Protein AF-Q2TUH4-F1 (afdb_monomer_lite)

Structure (mmCIF, N/CA/C/O backbone):
data_AF-Q2TUH4-F1
#
_entry.id   AF-Q2TUH4-F1
#
loop_
_atom_site.group_PDB
_atom_site.id
_atom_site.type_symbol
_atom_site.label_atom_id
_atom_site.label_alt_id
_atom_site.label_comp_id
_atom_site.label_asym_id
_atom_site.label_entity_id
_atom_site.label_seq_id
_atom_site.pdbx_PDB_ins_code
_atom_site.Cartn_x
_atom_site.Cartn_y
_atom_site.Cartn_z
_atom_site.occupancy
_atom_site.B_iso_or_equiv
_atom_site.auth_seq_id
_atom_site.auth_comp_id
_atom_site.auth_asym_id
_atom_site.auth_atom_id
_atom_site.pdbx_PDB_model_num
ATOM 1 N N . MET A 1 1 ? -32.940 25.289 27.396 1.00 46.47 1 MET A N 1
ATOM 2 C CA . MET A 1 1 ? -31.466 25.202 27.294 1.00 46.47 1 MET A CA 1
ATOM 3 C C . MET A 1 1 ? -31.009 23.850 27.856 1.00 46.47 1 MET A C 1
ATOM 5 O O . MET A 1 1 ? -30.312 23.806 28.854 1.00 46.47 1 MET A O 1
ATOM 9 N N . VAL A 1 2 ? -31.480 22.744 27.261 1.00 51.81 2 VAL A N 1
ATOM 10 C CA . VAL A 1 2 ? -31.250 21.355 27.740 1.00 51.81 2 VAL A CA 1
ATOM 11 C C . VAL A 1 2 ? -30.584 20.485 26.654 1.00 51.81 2 VAL A C 1
ATOM 13 O O . VAL A 1 2 ? -30.118 19.388 26.911 1.00 51.81 2 VAL A O 1
ATOM 16 N N . SER A 1 3 ? -30.412 20.995 25.434 1.00 54.53 3 SER A N 1
ATOM 17 C CA . SER A 1 3 ? -30.095 20.166 24.266 1.00 54.53 3 SER A CA 1
ATOM 18 C C . SER A 1 3 ? -28.619 19.793 24.069 1.00 54.53 3 SER A C 1
ATOM 20 O O . SER A 1 3 ? -28.345 18.866 23.321 1.00 54.53 3 SER A O 1
ATOM 22 N N . VAL A 1 4 ? -27.658 20.474 24.704 1.00 55.69 4 VAL A N 1
ATOM 23 C CA . VAL A 1 4 ? -26.215 20.223 24.466 1.00 55.69 4 VAL A CA 1
ATOM 24 C C . VAL A 1 4 ? -25.602 19.308 25.531 1.00 55.69 4 VAL A C 1
ATOM 26 O O . VAL A 1 4 ? -24.721 18.505 25.233 1.00 55.69 4 VAL A O 1
ATOM 29 N N . PHE A 1 5 ? -26.090 19.390 26.771 1.00 50.88 5 PHE A N 1
ATOM 30 C CA . PHE A 1 5 ? -25.539 18.627 27.893 1.00 50.88 5 PHE A CA 1
ATOM 31 C C . PHE A 1 5 ? -26.015 17.165 27.889 1.00 50.88 5 PHE A C 1
ATOM 33 O O . PHE A 1 5 ? -25.224 16.264 28.157 1.00 50.88 5 PHE A O 1
ATOM 40 N N . GLU A 1 6 ? -27.266 16.910 27.488 1.00 53.41 6 GLU A N 1
ATOM 41 C CA . GLU A 1 6 ? -27.785 15.544 27.312 1.00 53.41 6 GLU A CA 1
ATOM 42 C C . GLU A 1 6 ? -27.193 14.846 26.080 1.00 53.41 6 GLU A C 1
ATOM 44 O O . GLU A 1 6 ? -26.881 13.658 26.148 1.00 53.41 6 GLU A O 1
ATOM 49 N N . LEU A 1 7 ? -26.926 15.586 24.992 1.00 56.06 7 LEU A N 1
ATOM 50 C CA . LEU A 1 7 ? -26.197 15.057 23.833 1.00 56.06 7 LEU A CA 1
ATOM 51 C C . LEU A 1 7 ? -24.772 14.635 24.222 1.00 56.06 7 LEU A C 1
ATOM 53 O O . LEU A 1 7 ? -24.323 13.559 23.847 1.00 56.06 7 LEU A O 1
ATOM 57 N N . SER A 1 8 ? -24.071 15.459 25.007 1.00 59.41 8 SER A N 1
ATOM 58 C CA . SER A 1 8 ? -22.719 15.154 25.494 1.00 59.41 8 SER A CA 1
ATOM 59 C C . SER A 1 8 ? -22.697 13.940 26.436 1.00 59.41 8 SER A C 1
ATOM 61 O O . SER A 1 8 ? -21.800 13.105 26.348 1.00 59.41 8 SER A O 1
ATOM 63 N N . SER A 1 9 ? -23.718 13.795 27.288 1.00 61.66 9 SER A N 1
ATOM 64 C CA . SER A 1 9 ? -23.879 12.655 28.203 1.00 61.66 9 SER A CA 1
ATOM 65 C C . SER A 1 9 ? -24.157 11.334 27.470 1.00 61.66 9 SER A C 1
ATOM 67 O O . SER A 1 9 ? -23.583 10.305 27.816 1.00 61.66 9 SER A O 1
ATOM 69 N N . ALA A 1 10 ? -24.986 11.357 26.420 1.00 66.19 10 ALA A N 1
ATOM 70 C CA . ALA A 1 10 ? -25.318 10.164 25.637 1.00 66.19 10 ALA A CA 1
ATOM 71 C C . ALA A 1 10 ? -24.219 9.774 24.629 1.00 66.19 10 ALA A C 1
ATOM 73 O O . ALA A 1 10 ? -23.988 8.592 24.383 1.00 66.19 10 ALA A O 1
ATOM 74 N N . ILE A 1 11 ? -23.525 10.758 24.049 1.00 70.75 11 ILE A N 1
ATOM 75 C CA . ILE A 1 11 ? -22.513 10.543 23.002 1.00 70.75 11 ILE A CA 1
ATOM 76 C C . ILE A 1 11 ? -21.108 10.357 23.605 1.00 70.75 11 ILE A C 1
ATOM 78 O O . ILE A 1 11 ? -20.274 9.669 23.021 1.00 70.75 11 ILE A O 1
ATOM 82 N N . GLY A 1 12 ? -20.832 10.915 24.788 1.00 74.88 12 GLY A N 1
ATOM 83 C CA . GLY A 1 12 ? -19.536 10.820 25.471 1.00 74.88 12 GLY A CA 1
ATOM 84 C C . GLY A 1 12 ? -19.026 9.384 25.680 1.00 74.88 12 GLY A C 1
ATOM 85 O O . GLY A 1 12 ? -17.891 9.099 25.286 1.00 74.88 12 GLY A O 1
ATOM 86 N N . PRO A 1 13 ? -19.842 8.455 26.216 1.00 77.06 13 PRO A N 1
ATOM 87 C CA . PRO A 1 13 ? -19.472 7.046 26.355 1.00 77.06 13 PRO A CA 1
ATOM 88 C C . PRO A 1 13 ? -19.192 6.381 25.002 1.00 77.06 13 PRO A C 1
ATOM 90 O O . PRO A 1 13 ? -18.220 5.644 24.861 1.00 77.06 13 PRO A O 1
ATOM 93 N N . LEU A 1 14 ? -19.991 6.711 23.984 1.00 72.50 14 LEU A N 1
ATOM 94 C CA . LEU A 1 14 ? -19.878 6.168 22.629 1.00 72.50 14 LEU A CA 1
ATOM 95 C C . LEU A 1 14 ? -18.571 6.619 21.951 1.00 72.50 14 LEU A C 1
ATOM 97 O O . LEU A 1 14 ? -17.851 5.806 21.372 1.00 72.50 14 LEU A O 1
ATOM 101 N N . ILE A 1 15 ? -18.194 7.892 22.113 1.00 74.88 15 ILE A N 1
ATOM 102 C CA . ILE A 1 15 ? -16.901 8.428 21.658 1.00 74.88 15 ILE A CA 1
ATOM 103 C C . ILE A 1 15 ? -15.736 7.737 22.375 1.00 74.88 15 ILE A C 1
ATOM 105 O O . ILE A 1 15 ? -14.700 7.476 21.760 1.00 74.88 15 ILE A O 1
ATOM 109 N N . GLN A 1 16 ? -15.873 7.453 23.671 1.00 75.25 16 GLN A N 1
ATOM 110 C CA . GLN A 1 16 ? -14.809 6.830 24.453 1.00 75.25 16 GLN A CA 1
ATOM 111 C C . GLN A 1 16 ? -14.599 5.357 24.079 1.00 75.25 16 GLN A C 1
ATOM 113 O O . GLN A 1 16 ? -13.446 4.941 23.934 1.00 75.25 16 GLN A O 1
ATOM 118 N N . MET A 1 17 ? -15.682 4.613 23.827 1.00 70.94 17 MET A N 1
ATOM 119 C CA . MET A 1 17 ? -15.624 3.246 23.295 1.00 70.94 17 MET A CA 1
ATOM 120 C C . MET A 1 17 ? -14.990 3.225 21.899 1.00 70.94 17 MET A C 1
ATOM 122 O O . MET A 1 17 ? -14.003 2.521 21.688 1.00 70.94 17 MET A O 1
ATOM 126 N N . MET A 1 18 ? -15.443 4.095 20.986 1.00 71.69 18 MET A N 1
ATOM 127 C CA . MET A 1 18 ? -14.832 4.239 19.658 1.00 71.69 18 MET A CA 1
ATOM 128 C C . MET A 1 18 ? -13.339 4.581 19.729 1.00 71.69 18 MET A C 1
ATOM 130 O O . MET A 1 18 ? -12.550 4.040 18.961 1.00 71.69 18 MET A O 1
ATOM 134 N N . LYS A 1 19 ? -12.916 5.467 20.642 1.00 74.19 19 LYS A N 1
ATOM 135 C CA . LYS A 1 19 ? -11.497 5.828 20.792 1.00 74.19 19 LYS A CA 1
ATOM 136 C C . LYS A 1 19 ? -10.640 4.660 21.263 1.00 74.19 19 LYS A C 1
ATOM 138 O O . LYS A 1 19 ? -9.558 4.469 20.719 1.00 74.19 19 LYS A O 1
ATOM 143 N N . GLN A 1 20 ? -11.075 3.916 22.278 1.00 72.81 20 GLN A N 1
ATOM 144 C CA . GLN A 1 20 ? -10.293 2.790 22.801 1.00 72.81 20 GLN A CA 1
ATOM 145 C C . GLN A 1 20 ? -10.109 1.701 21.748 1.00 72.81 20 GLN A C 1
ATOM 147 O O . GLN A 1 20 ? -8.998 1.214 21.548 1.00 72.81 20 GLN A O 1
ATOM 152 N N . MET A 1 21 ? -11.183 1.399 21.035 1.00 70.69 21 MET A N 1
ATOM 153 C CA . MET A 1 21 ? -11.227 0.432 19.953 1.00 70.69 21 MET A CA 1
ATOM 154 C C . MET A 1 21 ? -10.359 0.857 18.757 1.00 70.69 21 MET A C 1
ATOM 156 O O . MET A 1 21 ? -9.500 0.109 18.291 1.00 70.69 21 MET A O 1
ATOM 160 N N . LEU A 1 22 ? -10.483 2.114 18.319 1.00 72.25 22 LEU A N 1
ATOM 161 C CA . LEU A 1 22 ? -9.681 2.655 17.221 1.00 72.25 22 LEU A CA 1
ATOM 162 C C . LEU A 1 22 ? -8.190 2.689 17.591 1.00 72.25 22 LEU A C 1
ATOM 164 O O . LEU A 1 22 ? -7.335 2.288 16.810 1.00 72.25 22 LEU A O 1
ATOM 168 N N . ILE A 1 23 ? -7.842 3.098 18.809 1.00 73.88 23 ILE A N 1
ATOM 169 C CA . ILE A 1 23 ? -6.435 3.161 19.220 1.00 73.88 23 ILE A CA 1
ATOM 170 C C . ILE A 1 23 ? -5.835 1.764 19.393 1.00 73.88 23 ILE A C 1
ATOM 172 O O . ILE A 1 23 ? -4.669 1.576 19.068 1.00 73.88 23 ILE A O 1
ATOM 176 N N . LYS A 1 24 ? -6.573 0.778 19.901 1.00 75.69 24 LYS A N 1
ATOM 177 C CA . LYS A 1 24 ? -6.014 -0.549 20.190 1.00 75.69 24 LYS A CA 1
ATOM 178 C C . LYS A 1 24 ? -5.944 -1.436 18.947 1.00 75.69 24 LYS A C 1
ATOM 180 O O . LYS A 1 24 ? -4.892 -2.026 18.689 1.00 75.69 24 LYS A O 1
ATOM 185 N N . ASP A 1 25 ? -7.026 -1.504 18.179 1.00 74.88 25 ASP A N 1
ATOM 186 C CA . ASP A 1 25 ? -7.155 -2.486 17.102 1.00 74.88 25 ASP A CA 1
ATOM 187 C C . ASP A 1 25 ? -6.751 -1.899 15.753 1.00 74.88 25 ASP A C 1
ATOM 189 O O . ASP A 1 25 ? -6.002 -2.531 15.004 1.00 74.88 25 ASP A O 1
ATOM 193 N N . VAL A 1 26 ? -7.123 -0.643 15.476 1.00 78.50 26 VAL A N 1
ATOM 194 C CA . VAL A 1 26 ? -6.752 0.001 14.206 1.00 78.50 26 VAL A CA 1
ATOM 195 C C . VAL A 1 26 ? -5.260 0.320 14.158 1.00 78.50 26 VAL A C 1
ATOM 197 O O . VAL A 1 26 ? -4.674 0.203 13.091 1.00 78.50 26 VAL A O 1
ATOM 200 N N . THR A 1 27 ? -4.589 0.644 15.270 1.00 80.00 27 THR A N 1
ATOM 201 C CA . THR A 1 27 ? -3.134 0.924 15.230 1.00 80.00 27 THR A CA 1
ATOM 202 C C . THR A 1 27 ? -2.300 -0.322 14.942 1.00 80.00 27 THR A C 1
ATOM 204 O O . THR A 1 27 ? -1.421 -0.288 14.080 1.00 80.00 27 THR A O 1
ATOM 207 N N . ARG A 1 28 ? -2.590 -1.445 15.612 1.00 80.50 28 ARG A N 1
ATOM 208 C CA . ARG A 1 28 ? -1.924 -2.733 15.354 1.00 80.50 28 ARG A CA 1
ATOM 209 C C . ARG A 1 28 ? -2.139 -3.176 13.916 1.00 80.50 28 ARG A C 1
ATOM 211 O O . ARG A 1 28 ? -1.216 -3.658 13.267 1.00 80.50 28 ARG A O 1
ATOM 218 N N . PHE A 1 29 ? -3.344 -2.962 13.411 1.00 79.56 29 PHE A N 1
ATOM 219 C CA . PHE A 1 29 ? -3.680 -3.284 12.042 1.00 79.56 29 PHE A CA 1
ATOM 220 C C . PHE A 1 29 ? -3.030 -2.345 11.022 1.00 79.56 29 PHE A C 1
ATOM 222 O O . PHE A 1 29 ? -2.510 -2.807 10.011 1.00 79.56 29 PHE A O 1
ATOM 229 N N . ALA A 1 30 ? -2.986 -1.043 11.302 1.00 82.00 30 ALA A N 1
ATOM 230 C CA . ALA A 1 30 ? -2.303 -0.066 10.463 1.00 82.00 30 ALA A CA 1
ATOM 231 C C . ALA A 1 30 ? -0.820 -0.425 10.300 1.00 82.00 30 ALA A C 1
ATOM 233 O O . ALA A 1 30 ? -0.292 -0.333 9.196 1.00 82.00 30 ALA A O 1
ATOM 234 N N . LEU A 1 31 ? -0.164 -0.915 11.358 1.00 84.69 31 LEU A N 1
ATOM 235 C CA . LEU A 1 31 ? 1.207 -1.424 11.267 1.00 84.69 31 LEU A CA 1
ATOM 236 C C . LEU A 1 31 ? 1.322 -2.630 10.324 1.00 84.69 31 LEU A C 1
ATOM 238 O O . LEU A 1 31 ? 2.242 -2.672 9.512 1.00 84.69 31 LEU A O 1
ATOM 242 N N . LEU A 1 32 ? 0.388 -3.585 10.383 1.00 86.06 32 LEU A N 1
ATOM 243 C CA . LEU A 1 32 ? 0.379 -4.731 9.463 1.00 86.06 32 LEU A CA 1
ATOM 244 C C . LEU A 1 32 ? 0.184 -4.290 8.008 1.00 86.06 32 LEU A C 1
ATOM 246 O O . LEU A 1 32 ? 0.911 -4.748 7.128 1.00 86.06 32 LEU A O 1
ATOM 250 N N . VAL A 1 33 ? -0.749 -3.368 7.762 1.00 83.81 33 VAL A N 1
ATOM 251 C CA . VAL A 1 33 ? -0.982 -2.797 6.429 1.00 83.81 33 VAL A CA 1
ATOM 252 C C . VAL A 1 33 ? 0.264 -2.079 5.919 1.00 83.81 33 VAL A C 1
ATOM 254 O O . VAL A 1 33 ? 0.639 -2.274 4.769 1.00 83.81 33 VAL A O 1
ATOM 257 N N . LEU A 1 34 ? 0.951 -1.308 6.766 1.00 86.44 34 LEU A N 1
ATOM 258 C CA . LEU A 1 34 ? 2.200 -0.638 6.399 1.00 86.44 34 LEU A CA 1
ATOM 259 C C . LEU A 1 34 ? 3.303 -1.629 6.025 1.00 86.44 34 LEU A C 1
ATOM 261 O O . LEU A 1 34 ? 3.964 -1.436 5.009 1.00 86.44 34 LEU A O 1
ATOM 265 N N . VAL A 1 35 ? 3.489 -2.701 6.802 1.00 89.06 35 VAL A N 1
ATOM 266 C CA . VAL A 1 35 ? 4.482 -3.748 6.497 1.00 89.06 35 VAL A CA 1
ATOM 267 C C . VAL A 1 35 ? 4.179 -4.414 5.156 1.00 89.06 35 VAL A C 1
ATOM 269 O O . VAL A 1 35 ? 5.090 -4.657 4.367 1.00 89.06 35 VAL A O 1
ATOM 272 N N . ILE A 1 36 ? 2.904 -4.669 4.871 1.00 87.56 36 ILE A N 1
ATOM 273 C CA . ILE A 1 36 ? 2.468 -5.266 3.608 1.00 87.56 36 ILE A CA 1
ATOM 274 C C . ILE A 1 36 ? 2.680 -4.294 2.454 1.00 87.56 36 ILE A C 1
ATOM 276 O O . ILE A 1 36 ? 3.317 -4.662 1.475 1.00 87.56 36 ILE A O 1
ATOM 280 N N . LEU A 1 37 ? 2.234 -3.044 2.573 1.00 87.06 37 LEU A N 1
ATOM 281 C CA . LEU A 1 37 ? 2.454 -2.023 1.547 1.00 87.06 37 LEU A CA 1
ATOM 282 C C . LEU A 1 37 ? 3.939 -1.840 1.240 1.00 87.06 37 LEU A C 1
ATOM 284 O O . LEU A 1 37 ? 4.309 -1.779 0.072 1.00 87.06 37 LEU A O 1
ATOM 288 N N . LEU A 1 38 ? 4.792 -1.806 2.265 1.00 89.00 38 LEU A N 1
ATOM 289 C CA . LEU A 1 38 ? 6.240 -1.740 2.091 1.00 89.00 38 LEU A CA 1
ATOM 290 C C . LEU A 1 38 ? 6.775 -2.980 1.373 1.00 89.00 38 LEU A C 1
ATOM 292 O O . LEU A 1 38 ? 7.467 -2.843 0.371 1.00 89.00 38 LEU A O 1
ATOM 296 N N . GLY A 1 39 ? 6.433 -4.181 1.842 1.00 88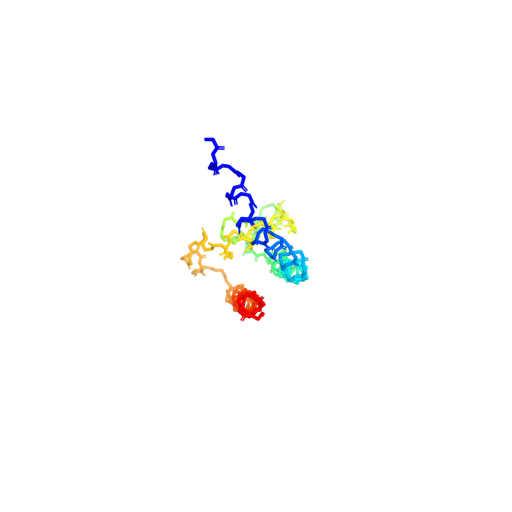.88 39 GLY A N 1
ATOM 297 C CA . GLY A 1 39 ? 6.909 -5.429 1.243 1.00 88.88 39 GLY A CA 1
ATOM 298 C C . GLY A 1 39 ? 6.486 -5.586 -0.218 1.00 88.88 39 GLY A C 1
ATOM 299 O O . GLY A 1 39 ? 7.299 -5.957 -1.064 1.00 88.88 39 GLY A O 1
ATOM 300 N N . PHE A 1 40 ? 5.236 -5.245 -0.535 1.00 86.81 40 PHE A N 1
ATOM 301 C CA . PHE A 1 40 ? 4.737 -5.276 -1.906 1.00 86.81 40 PHE A CA 1
ATOM 302 C C . PHE A 1 40 ? 5.322 -4.151 -2.764 1.00 86.81 40 PHE A C 1
ATOM 304 O O . PHE A 1 40 ? 5.621 -4.403 -3.927 1.00 86.81 40 PHE A O 1
ATOM 311 N N . SER A 1 41 ? 5.550 -2.954 -2.211 1.00 85.56 41 SER A N 1
ATOM 312 C CA . SER A 1 41 ? 6.210 -1.856 -2.933 1.00 85.56 41 SER A CA 1
ATOM 313 C C . SER A 1 41 ? 7.645 -2.228 -3.311 1.00 85.56 41 SER A C 1
ATOM 315 O O . SER A 1 41 ? 7.995 -2.154 -4.484 1.00 85.56 41 SER A O 1
ATOM 317 N N . VAL A 1 42 ? 8.435 -2.754 -2.362 1.00 86.62 42 VAL A N 1
ATOM 318 C CA . VAL A 1 42 ? 9.798 -3.257 -2.627 1.00 86.62 42 VAL A CA 1
ATOM 319 C C . VAL A 1 42 ? 9.776 -4.379 -3.668 1.00 86.62 42 VAL A C 1
ATOM 321 O O . VAL A 1 42 ? 10.603 -4.400 -4.575 1.00 86.62 42 VAL A O 1
ATOM 324 N N . GLY A 1 43 ? 8.834 -5.322 -3.557 1.00 83.50 43 GLY A N 1
ATOM 325 C CA . GLY A 1 43 ? 8.717 -6.433 -4.504 1.00 83.50 43 GLY A CA 1
ATOM 326 C C . GLY A 1 43 ? 8.386 -5.975 -5.926 1.00 83.50 43 GLY A C 1
ATOM 327 O O . GLY A 1 43 ? 8.953 -6.493 -6.887 1.00 83.50 43 GLY A O 1
ATOM 328 N N . MET A 1 44 ? 7.506 -4.982 -6.062 1.00 78.50 44 MET A N 1
ATOM 329 C CA . MET A 1 44 ? 7.158 -4.380 -7.350 1.00 78.50 44 MET A CA 1
ATOM 330 C C . MET A 1 44 ? 8.324 -3.569 -7.916 1.00 78.50 44 MET A C 1
ATOM 332 O O . MET A 1 44 ? 8.661 -3.736 -9.086 1.00 78.50 44 MET A O 1
ATOM 336 N N . GLU A 1 45 ? 8.989 -2.759 -7.091 1.00 78.31 45 GLU A N 1
ATOM 337 C CA . GLU A 1 45 ? 10.187 -2.013 -7.481 1.00 78.31 45 GLU A CA 1
ATOM 338 C C . G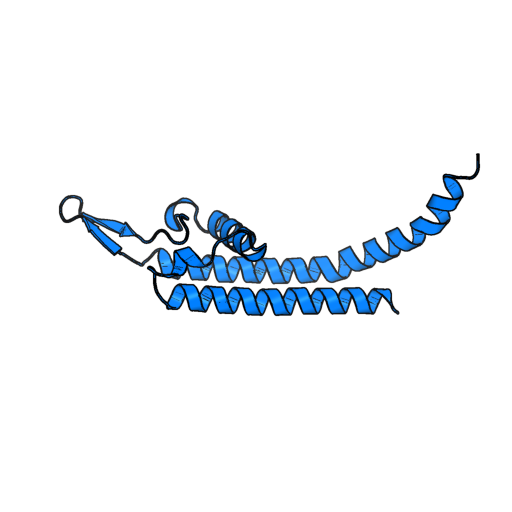LU A 1 45 ? 11.265 -2.967 -8.009 1.00 78.31 45 GLU A C 1
ATOM 340 O O . GLU A 1 45 ? 11.706 -2.810 -9.143 1.00 78.31 45 GLU A O 1
ATOM 345 N N . ALA A 1 46 ? 11.584 -4.042 -7.282 1.00 79.75 46 ALA A N 1
ATOM 346 C CA . ALA A 1 46 ? 12.536 -5.056 -7.738 1.00 79.75 46 ALA A CA 1
ATOM 347 C C . ALA A 1 46 ? 12.106 -5.732 -9.056 1.00 79.75 46 ALA A C 1
ATOM 349 O O . ALA A 1 46 ? 12.931 -5.974 -9.938 1.00 79.75 46 ALA A O 1
ATOM 350 N N . LEU A 1 47 ? 10.809 -6.013 -9.227 1.00 76.88 47 LEU A N 1
ATOM 351 C CA . LEU A 1 47 ? 10.286 -6.672 -10.426 1.00 76.88 47 LEU A CA 1
ATOM 352 C C . LEU A 1 47 ? 10.374 -5.789 -11.682 1.00 76.88 47 LEU A C 1
ATOM 354 O O . LEU A 1 47 ? 10.571 -6.316 -12.783 1.00 76.88 47 LEU A O 1
ATOM 358 N N . PHE A 1 48 ? 10.201 -4.472 -11.533 1.00 71.81 48 PHE A N 1
ATOM 359 C CA . PHE A 1 48 ? 10.146 -3.520 -12.648 1.00 71.81 48 PHE A CA 1
ATOM 360 C C . PHE A 1 48 ? 11.454 -2.750 -12.879 1.00 71.81 48 PHE A C 1
ATOM 362 O O . PHE A 1 48 ? 11.727 -2.371 -14.018 1.00 71.81 48 PHE A O 1
ATOM 369 N N . GLN A 1 49 ? 12.301 -2.576 -11.862 1.00 68.38 49 GLN A N 1
ATOM 370 C CA . GLN A 1 49 ? 13.578 -1.854 -11.959 1.00 68.38 49 GLN A CA 1
ATOM 371 C C . GLN A 1 49 ? 14.586 -2.549 -12.891 1.00 68.38 49 GLN A C 1
ATOM 373 O O . GLN A 1 49 ? 15.368 -1.876 -13.578 1.00 68.38 49 GLN A O 1
ATOM 378 N N . GLU A 1 50 ? 14.554 -3.883 -12.934 1.00 63.84 50 GLU A N 1
ATOM 379 C CA . GLU A 1 50 ? 15.438 -4.718 -13.761 1.00 63.84 50 GLU A CA 1
ATOM 380 C C . GLU A 1 50 ? 14.846 -5.064 -15.134 1.00 63.84 50 GLU A C 1
ATOM 382 O O . GLU A 1 50 ? 15.542 -5.568 -16.018 1.00 63.84 50 GLU A O 1
ATOM 387 N N . ALA A 1 51 ? 13.559 -4.796 -15.346 1.00 65.12 51 ALA A N 1
ATOM 388 C CA . ALA A 1 51 ? 12.882 -5.176 -16.570 1.00 65.12 51 ALA A CA 1
ATOM 389 C C . ALA A 1 51 ? 13.161 -4.127 -17.668 1.00 65.12 51 ALA A C 1
ATOM 391 O O . ALA A 1 51 ? 12.683 -2.994 -17.623 1.00 65.12 51 ALA A O 1
ATOM 392 N N . CYS A 1 52 ? 13.954 -4.507 -18.671 1.00 65.38 52 CYS A N 1
ATOM 393 C CA . CYS A 1 52 ? 14.175 -3.711 -19.879 1.00 65.38 52 CYS A CA 1
ATOM 394 C C . CYS A 1 52 ? 13.151 -4.104 -20.951 1.00 65.38 52 CYS A C 1
ATOM 396 O O . CYS A 1 52 ? 13.035 -5.294 -21.248 1.00 65.38 52 CYS A O 1
ATOM 398 N N . ILE A 1 53 ? 12.386 -3.151 -21.498 1.00 66.12 53 ILE A N 1
ATOM 399 C CA . ILE A 1 53 ? 11.461 -3.416 -22.619 1.00 66.12 53 ILE A CA 1
ATOM 400 C C . ILE A 1 53 ? 12.240 -3.383 -23.923 1.00 66.12 53 ILE A C 1
ATOM 402 O O . ILE A 1 53 ? 12.198 -4.318 -24.715 1.00 66.12 53 ILE A O 1
ATOM 406 N N . GLU A 1 54 ? 12.937 -2.276 -24.132 1.00 65.12 54 GLU A N 1
ATOM 407 C CA . GLU A 1 54 ? 13.571 -1.948 -25.392 1.00 65.12 54 GLU A CA 1
ATOM 408 C C . GLU A 1 54 ? 14.883 -1.249 -25.071 1.00 65.12 54 GLU A C 1
ATOM 410 O O . GLU A 1 54 ? 14.989 -0.527 -24.080 1.00 65.12 54 GLU A O 1
ATOM 415 N N . ARG A 1 55 ? 15.920 -1.519 -25.854 1.00 68.44 55 ARG A N 1
ATOM 416 C CA . ARG A 1 55 ? 17.203 -0.845 -25.705 1.00 68.44 55 ARG A CA 1
ATOM 417 C C . ARG A 1 55 ? 17.392 -0.012 -26.948 1.00 68.44 55 ARG A C 1
ATOM 419 O O . ARG A 1 55 ? 17.486 -0.582 -28.033 1.00 68.44 55 ARG A O 1
ATOM 426 N N . ASP A 1 56 ? 17.408 1.305 -26.787 1.00 73.88 56 ASP A N 1
ATOM 427 C CA . ASP A 1 56 ? 17.651 2.202 -27.904 1.00 73.88 56 ASP A CA 1
ATOM 428 C C . ASP A 1 56 ? 19.044 1.872 -28.475 1.00 73.88 56 ASP A C 1
ATOM 430 O O . ASP A 1 56 ? 20.043 1.937 -27.747 1.00 73.88 56 ASP A O 1
ATOM 434 N N . PRO A 1 57 ? 19.137 1.465 -29.752 1.00 70.94 57 PRO A N 1
ATOM 435 C CA . PRO A 1 57 ? 20.399 1.052 -30.358 1.00 70.94 57 PRO A CA 1
ATOM 436 C C . PRO A 1 57 ? 21.403 2.207 -30.492 1.00 70.94 57 PRO A C 1
ATOM 438 O O . PRO A 1 57 ? 22.585 1.964 -30.731 1.00 70.94 57 PRO A O 1
ATOM 441 N N . THR A 1 58 ? 20.952 3.452 -30.336 1.00 75.94 58 THR A N 1
ATOM 442 C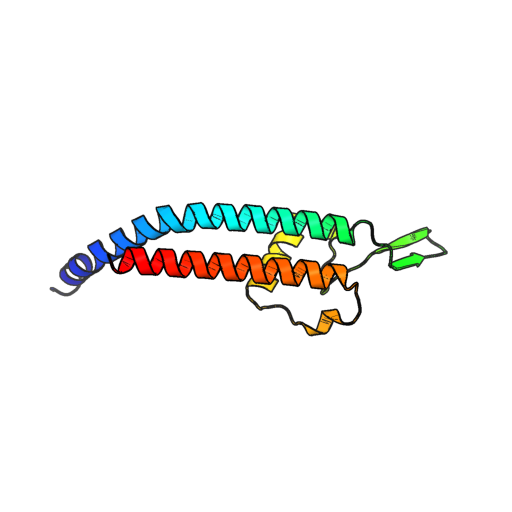 CA . THR A 1 58 ? 21.726 4.677 -30.560 1.00 75.94 58 THR A CA 1
ATOM 443 C C . THR A 1 58 ? 22.278 5.258 -29.263 1.00 75.94 58 THR A C 1
ATOM 445 O O . THR A 1 58 ? 23.446 5.638 -29.207 1.00 75.94 58 THR A O 1
ATOM 448 N N . THR A 1 59 ? 21.463 5.314 -28.208 1.00 76.50 59 THR A N 1
ATOM 449 C CA . THR A 1 59 ? 21.867 5.853 -26.895 1.00 76.50 59 THR A CA 1
ATOM 450 C C . THR A 1 59 ? 22.261 4.758 -25.906 1.00 76.50 59 THR A C 1
ATOM 452 O O . THR A 1 59 ? 22.813 5.045 -24.845 1.00 76.50 59 THR A O 1
ATOM 455 N N . ASN A 1 60 ? 22.021 3.487 -26.256 1.00 71.00 60 ASN A N 1
ATOM 456 C CA . ASN A 1 60 ? 22.184 2.327 -25.381 1.00 71.00 60 ASN A CA 1
ATOM 457 C C . ASN A 1 60 ? 21.320 2.411 -24.105 1.00 71.00 60 ASN A C 1
ATOM 459 O O . ASN A 1 60 ? 21.534 1.643 -23.156 1.00 71.00 60 ASN A O 1
ATOM 463 N N . GLU A 1 61 ? 20.353 3.335 -24.089 1.00 74.56 61 GLU A N 1
ATOM 464 C CA . GLU A 1 61 ? 19.418 3.550 -22.999 1.00 74.56 61 GLU A CA 1
ATOM 465 C C . GLU A 1 61 ? 18.352 2.464 -23.028 1.00 74.56 61 GLU A C 1
ATOM 467 O O . GLU A 1 61 ? 17.811 2.091 -24.067 1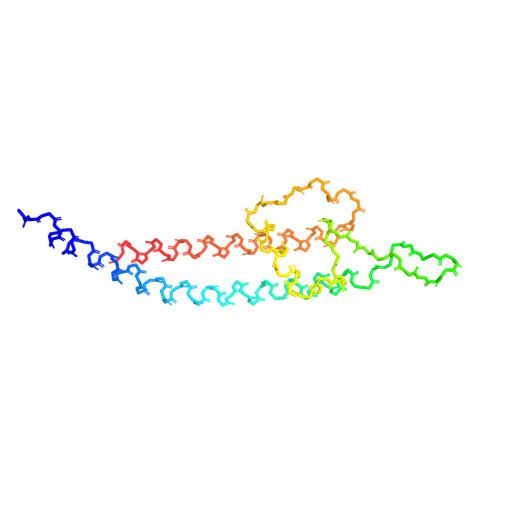.00 74.56 61 GLU A O 1
ATOM 472 N N . CYS A 1 62 ? 18.082 1.917 -21.854 1.00 68.81 62 CYS A N 1
ATOM 473 C CA . CYS A 1 62 ? 17.055 0.917 -21.672 1.00 68.81 62 CYS A CA 1
ATOM 474 C C . CYS A 1 62 ? 15.732 1.624 -21.364 1.00 68.81 62 CYS A C 1
ATOM 476 O O . CYS A 1 62 ? 15.583 2.220 -20.294 1.00 68.81 62 CYS A O 1
ATOM 478 N N . THR A 1 63 ? 14.766 1.539 -22.274 1.00 65.12 63 THR A N 1
ATOM 479 C CA . THR A 1 63 ? 13.375 1.912 -22.030 1.00 65.12 63 THR A CA 1
ATOM 480 C C . THR A 1 63 ? 12.775 0.859 -21.105 1.00 65.12 63 THR A C 1
ATOM 482 O O . THR A 1 63 ? 12.499 -0.279 -21.495 1.00 65.12 63 THR A O 1
ATOM 485 N N . LYS A 1 64 ? 12.646 1.212 -19.829 1.00 66.06 64 LYS A N 1
ATOM 486 C CA . LYS A 1 64 ? 12.136 0.320 -18.783 1.00 66.06 64 LYS A CA 1
ATOM 487 C C . LYS A 1 64 ? 10.624 0.426 -18.642 1.00 66.06 64 LYS A C 1
ATOM 489 O O . LYS A 1 64 ? 9.991 1.359 -19.136 1.00 66.06 64 LYS A O 1
ATOM 494 N N . TYR A 1 65 ? 10.025 -0.570 -17.995 1.00 60.72 65 TYR A N 1
ATOM 495 C CA . TYR A 1 65 ? 8.574 -0.664 -17.883 1.00 60.72 65 TYR A CA 1
ATOM 496 C C . TYR A 1 65 ? 7.997 0.430 -16.985 1.00 60.72 65 TYR A C 1
ATOM 498 O O . TYR A 1 65 ? 8.230 0.453 -15.784 1.00 60.72 65 TYR A O 1
ATOM 506 N N . THR A 1 66 ? 7.128 1.254 -17.563 1.00 60.53 66 THR A N 1
ATOM 507 C CA . THR A 1 66 ? 6.059 1.931 -16.828 1.00 60.53 66 THR A CA 1
ATOM 508 C C . THR A 1 66 ? 4.882 0.963 -16.701 1.00 60.53 66 THR A C 1
ATOM 510 O O . THR A 1 66 ? 4.480 0.350 -17.699 1.00 60.53 66 THR A O 1
ATOM 513 N N . SER A 1 67 ? 4.344 0.762 -15.500 1.00 60.62 67 SER A N 1
ATOM 514 C CA . SER A 1 67 ? 3.110 -0.012 -15.313 1.00 60.62 67 SER A CA 1
ATOM 515 C C . SER A 1 67 ? 2.024 0.923 -14.791 1.00 60.62 67 SER A C 1
ATOM 517 O O . SER A 1 67 ? 2.301 1.748 -13.930 1.00 60.62 67 SER A O 1
ATOM 519 N N . TRP A 1 68 ? 0.813 0.857 -15.358 1.00 62.03 68 TRP A N 1
ATOM 520 C CA . TRP A 1 68 ? -0.307 1.758 -15.015 1.00 62.03 68 TRP A CA 1
ATOM 521 C C . TRP A 1 68 ? 0.040 3.260 -15.071 1.00 62.03 68 TRP A C 1
ATOM 523 O O . TRP A 1 68 ? -0.412 4.045 -14.242 1.00 62.03 68 TRP A O 1
ATOM 533 N N . GLY A 1 69 ? 0.903 3.661 -16.013 1.00 61.59 69 GLY A N 1
ATOM 534 C CA . GLY A 1 69 ? 1.386 5.045 -16.125 1.00 61.59 69 GLY A CA 1
ATOM 535 C C . GLY A 1 69 ? 2.331 5.492 -15.001 1.00 61.59 69 GLY A C 1
ATOM 536 O O . GLY A 1 69 ? 2.785 6.632 -15.025 1.00 61.59 69 GLY A O 1
ATOM 537 N N . TYR A 1 70 ? 2.653 4.603 -14.059 1.00 67.19 70 TYR A N 1
ATOM 538 C CA . TYR A 1 70 ? 3.574 4.846 -12.959 1.00 67.19 70 TYR A CA 1
ATOM 539 C C . TYR A 1 70 ? 4.998 4.422 -13.347 1.00 67.19 70 TYR A C 1
ATOM 541 O O . TYR A 1 70 ? 5.229 3.326 -13.879 1.00 67.19 70 TYR A O 1
ATOM 549 N N . ASP A 1 71 ? 5.955 5.318 -13.111 1.00 70.44 71 ASP A N 1
ATOM 550 C CA . ASP A 1 71 ? 7.373 5.097 -13.377 1.00 70.44 71 ASP A CA 1
ATOM 551 C C . ASP A 1 71 ? 8.059 4.673 -12.073 1.00 70.44 71 ASP A C 1
ATOM 553 O O . ASP A 1 71 ? 8.534 5.499 -11.290 1.00 70.44 71 ASP A O 1
ATOM 557 N N . TRP A 1 72 ? 8.121 3.354 -11.856 1.00 67.81 72 TRP A N 1
ATOM 558 C CA . TRP A 1 72 ? 8.729 2.743 -10.668 1.00 67.81 72 TRP A CA 1
ATOM 559 C C . TRP A 1 72 ? 10.188 3.152 -10.437 1.00 67.81 72 TRP A C 1
ATOM 561 O O . TRP A 1 72 ? 10.677 3.007 -9.322 1.00 67.81 72 TRP A O 1
ATOM 571 N N . GLN A 1 73 ? 10.878 3.692 -11.447 1.00 63.88 73 GLN A N 1
ATOM 572 C CA . GLN A 1 73 ? 12.246 4.180 -11.304 1.00 63.88 73 GLN A CA 1
ATOM 573 C C . GLN A 1 73 ? 12.315 5.640 -10.831 1.00 63.88 73 GLN A C 1
ATOM 575 O O . GLN A 1 73 ? 13.258 6.000 -10.128 1.00 63.88 73 GLN A O 1
ATOM 580 N N . LYS A 1 74 ? 11.367 6.495 -11.234 1.00 67.56 74 LYS A N 1
ATOM 581 C CA . LYS A 1 74 ? 11.385 7.929 -10.880 1.00 67.56 74 LYS A CA 1
ATOM 582 C C . LYS A 1 74 ? 10.759 8.208 -9.530 1.00 67.56 74 LYS A C 1
ATOM 584 O O . LYS A 1 74 ? 11.280 9.011 -8.763 1.00 67.56 74 LYS A O 1
ATOM 589 N N . ASP A 1 75 ? 9.653 7.539 -9.266 1.00 70.69 75 ASP A N 1
ATOM 590 C CA . ASP A 1 75 ? 8.834 7.801 -8.092 1.00 70.69 75 ASP A CA 1
ATOM 591 C C . ASP A 1 75 ? 9.266 6.918 -6.894 1.00 70.69 75 ASP A C 1
ATOM 593 O O . ASP A 1 75 ? 8.952 7.212 -5.734 1.00 70.69 75 ASP A O 1
ATOM 597 N N . GLY A 1 76 ? 10.069 5.878 -7.171 1.00 72.88 76 GLY A N 1
ATOM 598 C CA . GLY A 1 76 ? 10.745 5.028 -6.192 1.00 72.88 76 GLY A CA 1
ATOM 599 C C . GLY A 1 76 ? 9.794 4.312 -5.231 1.00 72.88 76 GLY A C 1
ATOM 600 O O . GLY A 1 76 ? 8.595 4.162 -5.486 1.00 72.88 76 GLY A O 1
ATOM 601 N N . LEU A 1 77 ? 10.330 3.891 -4.084 1.00 77.88 77 LEU A N 1
ATOM 602 C CA . LEU A 1 77 ? 9.582 3.137 -3.077 1.00 77.88 77 LEU A CA 1
ATOM 603 C C . LEU A 1 77 ? 8.350 3.883 -2.540 1.00 77.88 77 LEU A C 1
ATOM 605 O O . LEU A 1 77 ? 7.290 3.283 -2.342 1.00 77.88 77 LEU A O 1
ATOM 609 N N . VAL A 1 78 ? 8.491 5.188 -2.281 1.00 78.56 78 VAL A N 1
ATOM 610 C CA . VAL A 1 78 ? 7.430 6.014 -1.681 1.00 78.56 78 VAL A CA 1
ATOM 611 C C . VAL A 1 78 ? 6.275 6.189 -2.656 1.00 78.56 78 VAL A C 1
ATOM 613 O O . VAL A 1 78 ? 5.122 6.019 -2.259 1.00 78.56 78 VAL A O 1
ATOM 616 N N . GLY A 1 79 ? 6.562 6.464 -3.928 1.00 77.50 79 GLY A N 1
ATOM 617 C CA . GLY A 1 79 ? 5.515 6.494 -4.938 1.00 77.50 79 GLY A CA 1
ATOM 618 C C . GLY A 1 79 ? 4.885 5.112 -5.153 1.00 77.50 79 GLY A C 1
ATOM 619 O O . GLY A 1 79 ? 3.692 5.011 -5.412 1.00 77.50 79 GLY A O 1
ATOM 620 N N . GLY A 1 80 ? 5.649 4.027 -4.977 1.00 78.56 80 GLY A N 1
ATOM 621 C CA . GLY A 1 80 ? 5.142 2.668 -5.144 1.00 78.56 80 GLY A CA 1
ATOM 622 C C . GLY A 1 80 ? 4.109 2.335 -4.073 1.00 78.56 80 GLY A C 1
ATOM 623 O O . GLY A 1 80 ? 3.066 1.745 -4.353 1.00 78.56 80 GLY A O 1
ATOM 624 N N . MET A 1 81 ? 4.346 2.810 -2.847 1.00 80.12 81 MET A N 1
ATOM 625 C CA . MET A 1 81 ? 3.383 2.715 -1.754 1.00 80.12 81 MET A CA 1
ATOM 626 C C . MET A 1 81 ? 2.120 3.530 -2.032 1.00 80.12 81 MET A C 1
ATOM 628 O O . MET A 1 81 ? 1.019 3.019 -1.829 1.00 80.12 81 MET A O 1
ATOM 632 N N . THR A 1 82 ? 2.248 4.781 -2.489 1.00 80.69 82 THR A N 1
ATOM 633 C CA . THR A 1 82 ? 1.075 5.622 -2.784 1.00 80.69 82 THR A CA 1
ATOM 634 C C . THR A 1 82 ? 0.276 5.069 -3.957 1.00 80.69 82 THR A C 1
ATOM 636 O O . THR A 1 82 ? -0.952 5.083 -3.917 1.00 80.69 82 THR A O 1
ATOM 639 N N . PHE A 1 83 ? 0.952 4.505 -4.955 1.00 79.44 83 PHE A N 1
ATOM 640 C CA . PHE A 1 83 ? 0.339 3.824 -6.082 1.00 79.44 83 PHE A CA 1
ATOM 641 C C . PHE A 1 83 ? -0.428 2.566 -5.645 1.00 79.44 83 PHE A C 1
ATOM 643 O O . PHE A 1 83 ? -1.607 2.420 -5.967 1.00 79.44 83 PHE A O 1
ATOM 650 N N . LEU A 1 84 ? 0.178 1.691 -4.834 1.00 81.12 84 LEU A N 1
ATOM 651 C CA . LEU A 1 84 ? -0.509 0.514 -4.286 1.00 81.12 84 LEU A CA 1
ATOM 652 C C . LEU A 1 84 ? -1.703 0.900 -3.405 1.00 81.12 84 LEU A C 1
ATOM 654 O O . LEU A 1 84 ? -2.750 0.262 -3.488 1.00 81.12 84 LEU A O 1
ATOM 658 N N . GLN A 1 85 ? -1.581 1.968 -2.612 1.00 82.62 85 GLN A N 1
ATOM 659 C CA . GLN A 1 85 ? -2.688 2.524 -1.831 1.00 82.62 85 GLN A CA 1
ATOM 660 C C . GLN A 1 85 ? -3.815 3.031 -2.744 1.00 82.62 85 GLN A C 1
ATOM 662 O O . GLN A 1 85 ? -4.986 2.751 -2.494 1.00 82.62 85 GLN A O 1
ATOM 667 N N . TYR A 1 86 ? -3.473 3.757 -3.812 1.00 81.88 86 TYR A N 1
ATOM 668 C CA . TYR A 1 86 ? -4.427 4.280 -4.788 1.00 81.88 86 TYR A CA 1
ATOM 669 C C . TYR A 1 86 ? -5.206 3.152 -5.474 1.00 81.88 86 TYR A C 1
ATOM 671 O O . TYR A 1 86 ? -6.431 3.230 -5.595 1.00 81.88 86 TYR A O 1
ATOM 679 N N . ILE A 1 87 ? -4.522 2.064 -5.843 1.00 78.38 87 ILE A N 1
ATOM 680 C CA . ILE A 1 87 ? -5.185 0.880 -6.389 1.00 78.38 87 ILE A CA 1
ATOM 681 C C . ILE A 1 87 ? -6.023 0.160 -5.325 1.00 78.38 87 ILE A C 1
ATOM 683 O O . ILE A 1 87 ? -7.134 -0.268 -5.626 1.00 78.38 87 ILE A O 1
ATOM 687 N N . ALA A 1 88 ? -5.529 0.014 -4.090 1.00 78.31 88 ALA A N 1
ATOM 688 C CA . ALA A 1 88 ? -6.259 -0.657 -3.010 1.00 78.31 88 ALA A CA 1
ATOM 689 C C . ALA A 1 88 ? -7.604 0.024 -2.695 1.00 78.31 88 ALA A C 1
ATOM 691 O O . ALA A 1 88 ? -8.550 -0.643 -2.287 1.00 78.31 88 ALA A O 1
ATOM 692 N N . LEU A 1 89 ? -7.704 1.337 -2.927 1.00 80.38 89 LEU A N 1
ATOM 693 C CA . LEU A 1 89 ? -8.943 2.112 -2.810 1.00 80.38 89 LEU A CA 1
ATOM 694 C C . LEU A 1 89 ? -9.897 1.945 -4.008 1.00 80.38 89 LEU A C 1
ATOM 696 O O . LEU A 1 89 ? -10.978 2.527 -4.007 1.00 80.38 89 LEU A O 1
ATOM 700 N N . GLY A 1 90 ? -9.519 1.160 -5.019 1.00 75.75 90 GLY A N 1
ATOM 701 C CA . GLY A 1 90 ? -10.335 0.891 -6.203 1.00 75.75 90 GLY A CA 1
ATOM 702 C C . GLY A 1 90 ? -10.268 1.975 -7.280 1.00 75.75 90 GLY A C 1
ATOM 703 O O . GLY A 1 90 ? -11.073 1.952 -8.204 1.00 75.75 90 GLY A O 1
ATOM 704 N N . ASN A 1 91 ? -9.319 2.914 -7.197 1.00 73.38 91 ASN A N 1
ATOM 705 C CA . ASN A 1 91 ? -9.236 4.041 -8.133 1.00 73.38 91 ASN A CA 1
ATOM 706 C C . ASN A 1 91 ? -8.440 3.745 -9.421 1.00 73.38 91 ASN A C 1
ATOM 708 O O . ASN A 1 91 ? -8.202 4.653 -10.220 1.00 73.38 91 ASN A O 1
ATOM 712 N N . ALA A 1 92 ? -8.014 2.499 -9.644 1.00 68.19 92 ALA A N 1
ATOM 713 C CA . ALA A 1 92 ? -7.265 2.106 -10.837 1.00 68.19 92 ALA A CA 1
ATOM 714 C C . ALA A 1 92 ? -8.083 1.171 -11.734 1.00 68.19 92 ALA A C 1
ATOM 716 O O . ALA A 1 92 ? -8.708 0.223 -11.256 1.00 68.19 92 ALA A O 1
ATOM 717 N N . ASN A 1 93 ? -8.051 1.422 -13.045 1.00 62.28 93 ASN A N 1
ATOM 718 C CA . ASN A 1 93 ? -8.763 0.603 -14.017 1.00 62.28 93 ASN A CA 1
ATOM 719 C C . ASN A 1 93 ? -7.997 -0.700 -14.323 1.00 62.28 93 ASN A C 1
ATOM 721 O O . ASN A 1 93 ? -6.810 -0.651 -14.654 1.00 62.28 93 ASN A O 1
ATOM 725 N N . PRO A 1 94 ? -8.673 -1.866 -14.307 1.00 55.78 94 PRO A N 1
ATOM 726 C CA . PRO A 1 94 ? -8.069 -3.163 -14.602 1.00 55.78 94 PRO A CA 1
ATOM 727 C C . PRO A 1 94 ? -7.715 -3.386 -16.084 1.00 55.78 94 PRO A C 1
ATOM 729 O O . PRO A 1 94 ? -7.228 -4.451 -16.449 1.00 55.78 94 PRO A O 1
ATOM 732 N N . VAL A 1 95 ? -7.950 -2.400 -16.951 1.00 51.25 95 VAL A N 1
ATOM 733 C CA . VAL A 1 95 ? -7.815 -2.535 -18.411 1.00 51.25 95 VAL A CA 1
ATOM 734 C C . VAL A 1 95 ? -6.385 -2.251 -18.898 1.00 51.25 95 VAL A C 1
ATOM 736 O O . VAL A 1 95 ? -5.984 -2.741 -19.946 1.00 51.25 95 VAL A O 1
ATOM 739 N N . ASP A 1 96 ? -5.555 -1.584 -18.087 1.00 55.25 96 ASP A N 1
ATOM 740 C CA . ASP A 1 96 ? -4.126 -1.351 -18.381 1.00 55.25 96 ASP A CA 1
ATOM 741 C C . ASP A 1 96 ? -3.239 -2.599 -18.162 1.00 55.25 96 ASP A C 1
ATOM 743 O O . ASP A 1 96 ? -2.011 -2.546 -18.260 1.00 55.25 96 ASP A O 1
ATOM 747 N N . PHE A 1 97 ? -3.855 -3.740 -17.841 1.00 53.22 97 PHE A N 1
ATOM 748 C CA . PHE A 1 97 ? -3.179 -5.000 -17.531 1.00 53.22 97 PHE A CA 1
ATOM 749 C C . PHE A 1 97 ? -2.795 -5.794 -18.790 1.00 53.22 97 PHE A C 1
ATOM 751 O O . PHE A 1 97 ? -1.920 -6.658 -18.715 1.00 53.22 97 PHE A O 1
ATOM 758 N N . GLU A 1 98 ? -3.414 -5.510 -19.945 1.00 47.69 98 GLU A N 1
ATOM 759 C CA . GLU A 1 98 ? -3.323 -6.356 -21.146 1.00 47.69 98 GLU A CA 1
ATOM 760 C C . GLU A 1 98 ? -1.934 -6.416 -21.799 1.00 47.69 98 GLU A C 1
ATOM 762 O O . GLU A 1 98 ? -1.692 -7.301 -22.618 1.00 47.69 98 GLU A O 1
ATOM 767 N N . GLN A 1 99 ? -0.983 -5.553 -21.424 1.00 50.03 99 GLN A N 1
ATOM 768 C CA . GLN A 1 99 ? 0.293 -5.478 -22.145 1.00 50.03 99 GLN A CA 1
ATOM 769 C C . GLN A 1 99 ? 1.546 -5.842 -21.335 1.00 50.03 99 GLN A C 1
ATOM 771 O O . GLN A 1 99 ? 2.617 -5.977 -21.926 1.00 50.03 99 GLN A O 1
ATOM 776 N N . LYS A 1 100 ? 1.489 -6.018 -20.003 1.00 54.25 100 LYS A N 1
ATOM 777 C CA . LYS A 1 100 ? 2.724 -6.068 -19.186 1.00 54.25 100 LYS A CA 1
ATOM 778 C C . LYS A 1 100 ? 2.712 -7.146 -18.096 1.00 54.25 100 LYS A C 1
ATOM 780 O O . LYS A 1 100 ? 2.258 -6.933 -16.982 1.00 54.25 100 LYS A O 1
ATOM 785 N N . ARG A 1 101 ? 3.321 -8.285 -18.455 1.00 64.88 101 ARG A N 1
ATOM 786 C CA . ARG A 1 101 ? 3.862 -9.372 -17.611 1.00 64.88 101 ARG A CA 1
ATOM 787 C C . ARG A 1 101 ? 2.887 -9.939 -16.561 1.00 64.88 101 ARG A C 1
ATOM 789 O O . ARG A 1 101 ? 2.702 -9.380 -15.485 1.00 64.88 101 ARG A O 1
ATOM 796 N N . VAL A 1 102 ? 2.391 -11.152 -16.831 1.00 70.62 102 VAL A N 1
ATOM 797 C CA . VAL A 1 102 ? 1.543 -11.982 -15.944 1.00 70.62 102 VAL A CA 1
ATOM 798 C C . VAL A 1 102 ? 2.020 -11.985 -14.482 1.00 70.62 102 VAL A C 1
ATOM 800 O O . VAL A 1 102 ? 1.205 -11.954 -13.568 1.00 70.62 102 VAL A O 1
ATOM 803 N N . THR A 1 103 ? 3.335 -11.949 -14.243 1.00 74.88 103 THR A N 1
ATOM 804 C CA . THR A 1 103 ? 3.925 -11.874 -12.898 1.00 74.88 103 THR A CA 1
ATOM 805 C C . THR A 1 103 ? 3.461 -10.657 -12.095 1.00 74.88 103 THR A C 1
ATOM 807 O O . THR A 1 103 ? 3.130 -10.821 -10.927 1.00 74.88 103 THR A O 1
ATOM 810 N N . GLY A 1 104 ? 3.388 -9.462 -12.695 1.00 74.25 104 GLY A N 1
ATOM 811 C CA . GLY A 1 104 ? 2.928 -8.252 -12.001 1.00 74.25 104 GLY A CA 1
ATOM 812 C C . GLY A 1 104 ? 1.438 -8.311 -11.663 1.00 74.25 104 GLY A C 1
ATOM 813 O O . GLY A 1 104 ? 1.027 -7.900 -10.582 1.00 74.25 104 GLY A O 1
ATOM 814 N N . VAL A 1 105 ? 0.641 -8.919 -12.547 1.00 76.25 105 VAL A N 1
ATOM 815 C CA . VAL A 1 105 ? -0.791 -9.164 -12.317 1.00 76.25 105 VAL A CA 1
ATOM 816 C C . VAL A 1 105 ? -1.007 -10.150 -11.171 1.00 76.25 105 VAL A C 1
ATOM 818 O O . VAL A 1 105 ? -1.816 -9.893 -10.285 1.00 76.25 105 VAL A O 1
ATOM 821 N N . ILE A 1 106 ? -0.256 -11.256 -11.148 1.00 81.44 106 ILE A N 1
ATOM 822 C CA . ILE A 1 106 ? -0.299 -12.230 -10.049 1.00 81.44 106 ILE A CA 1
ATOM 823 C C . ILE A 1 106 ? 0.103 -11.557 -8.734 1.00 81.44 106 ILE A C 1
ATOM 825 O O . ILE A 1 106 ? -0.573 -11.737 -7.725 1.00 81.44 106 ILE A O 1
ATOM 829 N N . PHE A 1 107 ? 1.169 -10.754 -8.746 1.00 82.50 107 PHE A N 1
ATOM 830 C CA . PHE A 1 107 ? 1.646 -10.048 -7.558 1.00 82.50 107 PHE A CA 1
ATOM 831 C C . PHE A 1 107 ? 0.580 -9.095 -7.004 1.00 82.50 107 PHE A C 1
ATOM 833 O O . PHE A 1 107 ? 0.300 -9.098 -5.805 1.00 82.50 107 PHE A O 1
ATOM 840 N N . TYR A 1 108 ? -0.086 -8.354 -7.894 1.00 79.81 108 TYR A N 1
ATOM 841 C CA . TYR A 1 108 ? -1.220 -7.506 -7.550 1.00 79.81 108 TYR A CA 1
ATOM 842 C C . TYR A 1 108 ? -2.417 -8.298 -7.003 1.00 79.81 108 TYR A C 1
ATOM 844 O O . TYR A 1 108 ? -2.998 -7.903 -5.996 1.00 79.81 108 TYR A O 1
ATOM 852 N N . LEU A 1 109 ? -2.783 -9.428 -7.614 1.00 84.38 109 LEU A N 1
ATOM 853 C CA . LEU A 1 109 ? -3.890 -10.256 -7.124 1.00 84.38 109 LEU A CA 1
ATOM 854 C C . LEU A 1 109 ? -3.621 -10.783 -5.713 1.00 84.38 109 LEU A C 1
ATOM 856 O O . LEU A 1 109 ? -4.513 -10.750 -4.868 1.00 84.38 109 LEU A O 1
ATOM 860 N N . ILE A 1 110 ? -2.391 -11.222 -5.435 1.00 88.06 110 ILE A N 1
ATOM 861 C CA . ILE A 1 110 ? -1.993 -11.650 -4.090 1.00 88.06 110 ILE A CA 1
ATOM 862 C C . ILE A 1 110 ? -2.117 -10.475 -3.115 1.00 88.06 110 ILE A C 1
ATOM 864 O O . ILE A 1 110 ? -2.720 -10.633 -2.055 1.00 88.06 110 ILE A O 1
ATOM 868 N N . PHE A 1 111 ? -1.609 -9.295 -3.483 1.00 86.69 111 PHE A N 1
ATOM 869 C CA . PHE A 1 111 ? -1.752 -8.081 -2.677 1.00 86.69 111 PHE A CA 1
ATOM 870 C C . PHE A 1 111 ? -3.223 -7.767 -2.372 1.00 86.69 111 PHE A C 1
ATOM 872 O O . PHE A 1 111 ? -3.580 -7.551 -1.212 1.00 86.69 111 PHE A O 1
ATOM 879 N N . ALA A 1 112 ? -4.084 -7.785 -3.390 1.00 84.44 112 ALA A N 1
ATOM 880 C CA . ALA A 1 112 ? -5.505 -7.486 -3.265 1.00 84.44 112 ALA A CA 1
ATOM 881 C C . ALA A 1 112 ? -6.227 -8.491 -2.356 1.00 84.44 112 ALA A C 1
ATOM 883 O O . ALA A 1 112 ? -6.971 -8.082 -1.468 1.00 84.44 112 ALA A O 1
ATOM 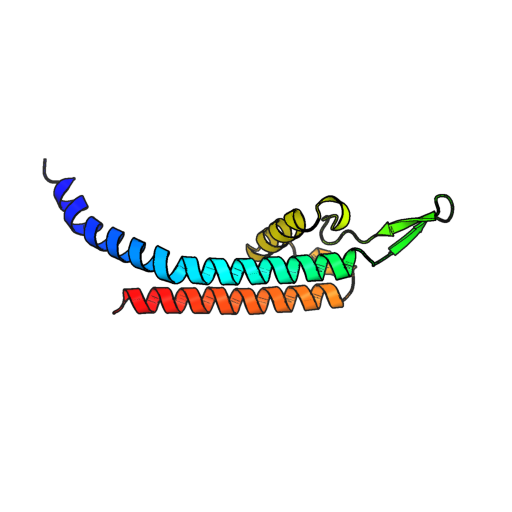884 N N . ILE A 1 113 ? -5.969 -9.794 -2.519 1.00 89.06 113 ILE A N 1
ATOM 885 C CA . ILE A 1 113 ? -6.562 -10.849 -1.684 1.00 89.06 113 ILE A CA 1
ATOM 886 C C . ILE A 1 113 ? -6.106 -10.707 -0.230 1.00 89.06 113 ILE A C 1
ATOM 888 O O . ILE A 1 113 ? -6.936 -10.704 0.676 1.00 89.06 113 ILE A O 1
ATOM 892 N N . VAL A 1 114 ? -4.799 -10.557 0.007 1.00 88.50 114 VAL A N 1
ATOM 893 C CA . VAL A 1 114 ? -4.241 -10.414 1.361 1.00 88.50 114 VAL A CA 1
ATOM 894 C C . VAL A 1 114 ? -4.796 -9.166 2.045 1.00 88.50 114 VAL A C 1
ATOM 896 O O . VAL A 1 114 ? -5.227 -9.235 3.196 1.00 88.50 114 VAL A O 1
ATOM 899 N N . THR A 1 115 ? -4.845 -8.043 1.329 1.00 85.12 115 THR A N 1
ATOM 900 C CA . THR A 1 115 ? -5.366 -6.773 1.851 1.00 85.12 115 THR A CA 1
ATOM 901 C C . THR A 1 115 ? -6.864 -6.865 2.133 1.00 85.12 115 THR A C 1
ATOM 903 O O . THR A 1 115 ? -7.308 -6.410 3.183 1.00 85.12 115 THR A O 1
ATOM 906 N N . ALA A 1 116 ? -7.643 -7.514 1.263 1.00 86.00 116 ALA A N 1
ATOM 907 C CA . ALA A 1 116 ? -9.070 -7.739 1.482 1.00 86.00 116 ALA A CA 1
ATOM 908 C C . ALA A 1 116 ? -9.333 -8.625 2.709 1.00 86.00 116 ALA A C 1
ATOM 910 O O . ALA A 1 116 ? -10.153 -8.261 3.548 1.00 86.00 116 ALA A O 1
ATOM 911 N N . ILE A 1 117 ? -8.610 -9.742 2.860 1.00 88.00 117 ILE A N 1
ATOM 912 C CA . ILE A 1 117 ? -8.722 -10.626 4.034 1.00 88.00 117 ILE A CA 1
ATOM 913 C C . ILE A 1 117 ? -8.384 -9.857 5.311 1.00 88.00 117 ILE A C 1
ATOM 915 O O . ILE A 1 117 ? -9.088 -9.972 6.311 1.00 88.00 117 ILE A O 1
ATOM 919 N N . LEU A 1 118 ? -7.328 -9.047 5.282 1.00 84.81 118 LEU A N 1
ATOM 920 C CA . LEU A 1 118 ? -6.939 -8.229 6.421 1.00 84.81 118 LEU A CA 1
ATOM 921 C C . LEU A 1 118 ? -8.008 -7.201 6.775 1.00 84.81 118 LEU A C 1
ATOM 923 O O . LEU A 1 118 ? -8.426 -7.146 7.929 1.00 84.81 118 LEU A O 1
ATOM 927 N N . LEU A 1 119 ? -8.476 -6.411 5.807 1.00 82.56 119 LEU A N 1
ATOM 928 C CA . LEU A 1 119 ? -9.504 -5.397 6.049 1.00 82.56 119 LEU A CA 1
ATOM 929 C C . LEU A 1 119 ? -10.793 -6.029 6.585 1.00 82.56 119 LEU A C 1
ATOM 931 O O . LEU A 1 119 ? -11.418 -5.477 7.488 1.00 82.56 119 LEU A O 1
ATOM 935 N N . LEU A 1 120 ? -11.151 -7.212 6.085 1.00 85.81 120 LEU A N 1
ATOM 936 C CA . LEU A 1 120 ? -12.312 -7.967 6.544 1.00 85.81 120 LEU A CA 1
ATOM 937 C C . LEU A 1 120 ? -12.110 -8.486 7.976 1.00 85.81 120 LEU A C 1
ATOM 939 O O . LEU A 1 120 ? -12.997 -8.328 8.812 1.00 85.81 120 LEU A O 1
ATOM 943 N N . ASN A 1 121 ? -10.927 -9.015 8.299 1.00 86.19 121 ASN A N 1
ATOM 944 C CA . ASN A 1 121 ? -10.588 -9.442 9.659 1.00 86.19 121 ASN A CA 1
ATOM 945 C C . ASN A 1 121 ? -10.620 -8.275 10.653 1.00 86.19 121 ASN A C 1
ATOM 947 O O . ASN A 1 121 ? -11.123 -8.438 11.763 1.00 86.19 121 ASN A O 1
ATOM 951 N N . LEU A 1 122 ? -10.133 -7.094 10.257 1.00 80.88 122 LEU A N 1
ATOM 952 C CA . LEU A 1 122 ? -10.247 -5.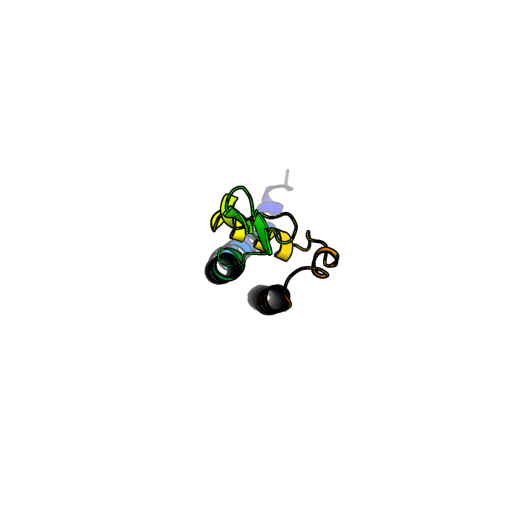887 11.073 1.00 80.88 122 LEU A CA 1
ATOM 953 C C . LEU A 1 122 ? -11.707 -5.501 11.276 1.00 80.88 122 LEU A C 1
ATOM 955 O O . LEU A 1 122 ? -12.108 -5.199 12.393 1.00 80.88 122 LEU A O 1
ATOM 959 N N . PHE A 1 123 ? -12.500 -5.502 10.206 1.00 80.38 123 PHE A N 1
ATOM 960 C CA . PHE A 1 123 ? -13.909 -5.143 10.277 1.00 80.38 123 PHE A CA 1
ATOM 961 C C . PHE A 1 123 ? -14.680 -6.067 11.228 1.00 80.38 123 PHE A C 1
ATOM 963 O O . PHE A 1 123 ? -15.449 -5.582 12.053 1.00 80.38 123 PHE A O 1
ATOM 970 N N . ILE A 1 124 ? -14.418 -7.379 11.185 1.00 83.38 124 ILE A N 1
ATOM 971 C CA . ILE A 1 124 ? -15.008 -8.346 12.120 1.00 83.38 124 ILE A CA 1
ATOM 972 C C . ILE A 1 124 ? -14.541 -8.086 13.551 1.00 83.38 124 ILE A C 1
ATOM 974 O O . ILE A 1 124 ? -15.380 -8.034 14.445 1.00 83.38 124 ILE A O 1
ATOM 978 N N . ALA A 1 125 ? -13.233 -7.921 13.777 1.00 79.19 125 ALA A N 1
ATOM 979 C CA . ALA A 1 125 ? -12.693 -7.653 15.111 1.00 79.19 125 ALA A CA 1
ATOM 980 C C . ALA A 1 125 ? -13.294 -6.375 15.707 1.00 79.19 125 ALA A C 1
ATOM 982 O O . ALA A 1 125 ? -13.667 -6.344 16.875 1.00 79.19 125 ALA A O 1
ATOM 983 N N . MET A 1 126 ? -13.468 -5.354 14.868 1.00 73.75 126 MET A N 1
ATOM 984 C CA . MET A 1 126 ? -14.117 -4.118 15.262 1.00 73.75 126 MET A CA 1
ATOM 985 C C . MET A 1 126 ? -15.594 -4.343 15.631 1.00 73.75 126 MET A C 1
ATOM 987 O O . MET A 1 126 ? -16.054 -3.952 16.703 1.00 73.75 126 MET A O 1
ATOM 991 N N . LEU A 1 127 ? -16.364 -5.006 14.773 1.00 74.31 127 LEU A N 1
ATOM 992 C CA . LEU A 1 127 ? -17.763 -5.280 15.092 1.00 74.31 127 LEU A CA 1
ATOM 993 C C . LEU A 1 127 ? -17.900 -6.121 16.367 1.00 74.31 127 LEU A C 1
ATOM 995 O O . LEU A 1 127 ? -18.725 -5.787 17.210 1.00 74.31 127 LEU A O 1
ATOM 999 N N . ALA A 1 128 ? -17.069 -7.149 16.549 1.00 75.50 128 ALA A N 1
ATOM 1000 C CA . ALA A 1 128 ? -17.090 -8.008 17.729 1.00 75.50 128 ALA A CA 1
ATOM 1001 C C . ALA A 1 128 ? -16.933 -7.211 19.035 1.00 75.50 128 ALA A C 1
ATOM 1003 O O . ALA A 1 128 ? -17.788 -7.337 19.905 1.00 75.50 128 ALA A O 1
ATOM 1004 N N . ASP A 1 129 ? -15.935 -6.325 19.120 1.00 67.94 129 ASP A N 1
ATOM 1005 C CA . ASP A 1 129 ? -15.696 -5.485 20.307 1.00 67.94 129 ASP A CA 1
ATOM 1006 C C . ASP A 1 129 ? -16.794 -4.422 20.529 1.00 67.94 129 ASP A C 1
ATOM 1008 O O . ASP A 1 129 ? -16.902 -3.867 21.617 1.00 67.94 129 ASP A O 1
ATOM 1012 N N . THR A 1 130 ? -17.634 -4.136 19.525 1.00 62.50 130 THR A N 1
ATOM 1013 C CA . THR A 1 130 ? -18.791 -3.229 19.667 1.00 62.50 130 THR A CA 1
ATOM 1014 C C . THR A 1 130 ? -20.019 -3.933 20.263 1.00 62.50 130 THR A C 1
ATOM 1016 O O . THR A 1 130 ? -20.876 -3.276 20.853 1.00 62.50 130 THR A O 1
ATOM 1019 N N . TYR A 1 131 ? -20.138 -5.254 20.083 1.00 57.50 131 TYR A N 1
ATOM 1020 C CA . TYR A 1 131 ? -21.304 -6.041 20.515 1.00 57.50 131 TYR A CA 1
ATOM 1021 C C . TYR A 1 131 ? -21.111 -6.767 21.859 1.00 57.50 131 TYR A C 1
ATOM 1023 O O . TYR A 1 131 ? -22.079 -7.335 22.370 1.00 57.50 131 TYR A O 1
ATOM 1031 N N . THR A 1 132 ? -19.901 -6.752 22.425 1.00 49.00 132 THR A N 1
ATOM 1032 C CA . THR A 1 132 ? -19.578 -7.206 23.795 1.00 49.00 132 THR A CA 1
ATOM 1033 C C . THR A 1 132 ? -19.359 -6.038 24.736 1.00 49.00 132 THR A C 1
ATOM 1035 O O . THR A 1 132 ? -19.859 -6.120 25.880 1.00 49.00 132 THR A O 1
#

Foldseek 3Di:
DPPPVVCCVVCVVVVVLVVVLCVPQVVVLVVVLVVLLQVLLVVVLVVFVPAFDDQDPPPRDGPTDDQLVHDCVPCDSVVSSVVLVCVLVVNGDPPSVVPDDPVNVVSNVVSNVVVVVSVVVSVVVSVVSVVD

pLDDT: mean 73.12, std 10.71, range [46.47, 89.06]

Sequence (132 aa):
MVSVFELSSAIGPLIQMMKQMLIKDVTRFALLVLVILLGFSVGMEALFQEACIERDPTTNECTKYTSWGYDWQKDGLVGGMTFLQYIALGNANPVDFEQKRVTGVIFYLIFAIVTAILLLNLFIAMLADTYT

Organism: Chlamydomonas reinhardtii (NCBI:txid3055)

Radius of gyration: 21.69 Å; chains: 1; bounding box: 54×37×59 Å

InterPro domains:
  IPR002153 Transient receptor potential channel, canonical [PTHR10117] (2-132)
  IPR005821 Ion transport domain [PF00520] (4-131)

Secondary structure (DSSP, 8-state):
--TTHHHHHHHHHHHHHHHHHIIIIIHHHHHHHHHHHHHHHHHHHHHHHS-EEEE-TTT--EEEPPBTTB-TTTSHHHHHHHHHHHHHTT-S-GGGGTTS-HHHHHHHHHHHHHHHHHHHHHHHHHHHHHH-